Protein AF-A0A7K2PBB4-F1 (afdb_monomer)

Structure (mmCIF, N/CA/C/O backbone):
data_AF-A0A7K2PBB4-F1
#
_entry.id   AF-A0A7K2PBB4-F1
#
loop_
_atom_site.group_PDB
_atom_site.id
_atom_site.type_symbol
_atom_site.label_atom_id
_atom_site.label_alt_id
_atom_site.label_comp_id
_atom_site.label_asym_id
_atom_site.label_entity_id
_atom_site.label_seq_id
_atom_site.pdbx_PDB_ins_code
_atom_site.Cartn_x
_atom_site.Cartn_y
_atom_site.Cartn_z
_atom_site.occupancy
_atom_site.B_iso_or_equiv
_atom_site.auth_seq_id
_atom_site.auth_comp_id
_atom_site.auth_asym_id
_atom_site.auth_atom_id
_atom_site.pdbx_PDB_model_num
ATOM 1 N N . MET A 1 1 ? 33.327 18.449 -10.619 1.00 37.22 1 MET A N 1
ATOM 2 C CA . MET A 1 1 ? 32.509 17.945 -11.741 1.00 37.22 1 MET A CA 1
ATOM 3 C C . MET A 1 1 ? 31.764 16.733 -11.217 1.00 37.22 1 MET A C 1
ATOM 5 O O . MET A 1 1 ? 32.376 15.688 -11.060 1.00 37.22 1 MET A O 1
ATOM 9 N N . SER A 1 2 ? 30.516 16.936 -10.784 1.00 41.78 2 SER A N 1
ATOM 10 C CA . SER A 1 2 ? 29.694 15.892 -10.164 1.00 41.78 2 SER A CA 1
ATOM 11 C C . SER A 1 2 ? 29.291 14.898 -11.248 1.00 41.78 2 SER A C 1
ATOM 13 O O . SER A 1 2 ? 28.537 15.255 -12.152 1.00 41.78 2 SER A O 1
ATOM 15 N N . GLY A 1 3 ? 29.866 13.698 -11.216 1.00 38.88 3 GLY A N 1
ATOM 16 C CA . GLY A 1 3 ? 29.401 12.602 -12.047 1.00 38.88 3 GLY A CA 1
ATOM 17 C C . GLY A 1 3 ? 28.030 12.196 -11.539 1.00 38.88 3 GLY A C 1
ATOM 18 O O . GLY A 1 3 ? 27.926 11.632 -10.453 1.00 38.88 3 GLY A O 1
ATOM 19 N N . ALA A 1 4 ? 26.984 12.524 -12.292 1.00 47.22 4 ALA A N 1
ATOM 20 C CA . ALA A 1 4 ? 25.710 11.850 -12.143 1.00 47.22 4 ALA A CA 1
ATOM 21 C C . ALA A 1 4 ? 25.994 10.357 -12.345 1.00 47.22 4 ALA A C 1
ATOM 23 O O . ALA A 1 4 ? 26.351 9.940 -13.448 1.00 47.22 4 ALA A O 1
ATOM 24 N N . HIS A 1 5 ? 25.940 9.573 -11.266 1.00 54.91 5 HIS A N 1
ATOM 25 C CA . HIS A 1 5 ? 25.844 8.128 -11.406 1.00 54.91 5 HIS A CA 1
ATOM 26 C C . HIS A 1 5 ? 24.619 7.890 -12.295 1.00 54.91 5 HIS A C 1
ATOM 28 O O . HIS A 1 5 ? 23.571 8.460 -11.976 1.00 54.91 5 HIS A O 1
ATOM 34 N N . PRO A 1 6 ? 24.722 7.143 -13.410 1.00 54.84 6 PRO A N 1
ATOM 35 C CA . PRO A 1 6 ? 23.520 6.715 -14.106 1.00 54.84 6 PRO A CA 1
ATOM 36 C C . PRO A 1 6 ? 22.657 6.032 -13.049 1.00 54.84 6 PRO A C 1
ATOM 38 O O . PRO A 1 6 ? 23.131 5.119 -12.367 1.00 54.84 6 PRO A O 1
ATOM 41 N N . ALA A 1 7 ? 21.470 6.583 -12.812 1.00 63.28 7 ALA A N 1
ATOM 42 C CA . ALA A 1 7 ? 20.543 5.997 -11.872 1.00 63.28 7 ALA A CA 1
ATOM 43 C C . ALA A 1 7 ? 20.282 4.561 -12.331 1.00 63.28 7 ALA A C 1
ATOM 45 O O . ALA A 1 7 ? 20.154 4.294 -13.527 1.00 63.28 7 ALA A O 1
ATOM 46 N N . ASP A 1 8 ? 20.309 3.635 -11.379 1.00 84.12 8 ASP A N 1
ATOM 47 C CA . ASP A 1 8 ? 19.990 2.240 -11.641 1.00 84.12 8 ASP A CA 1
ATOM 48 C C . ASP A 1 8 ? 18.557 2.184 -12.211 1.00 84.12 8 ASP A C 1
ATOM 50 O O . ASP A 1 8 ? 17.633 2.621 -11.515 1.00 84.12 8 ASP A O 1
ATOM 54 N N . PRO A 1 9 ? 18.343 1.699 -13.452 1.00 86.06 9 PRO A N 1
ATOM 55 C CA . PRO A 1 9 ? 17.017 1.659 -14.073 1.00 86.06 9 PRO A CA 1
ATOM 56 C C . PRO A 1 9 ? 15.967 0.956 -13.203 1.00 86.06 9 PRO A C 1
ATOM 58 O O . PRO A 1 9 ? 14.793 1.329 -13.216 1.00 86.06 9 PRO A O 1
ATOM 61 N N . ILE A 1 10 ? 16.387 -0.026 -12.397 1.00 89.00 10 ILE A N 1
ATOM 62 C CA . ILE A 1 10 ? 15.515 -0.739 -11.456 1.00 89.00 10 ILE A CA 1
ATOM 63 C C . ILE A 1 10 ? 15.095 0.179 -10.304 1.00 89.00 10 ILE A C 1
ATOM 65 O O . ILE A 1 10 ? 13.936 0.155 -9.884 1.00 89.00 10 ILE A O 1
ATOM 69 N N . ALA A 1 11 ? 16.014 1.006 -9.802 1.00 91.50 11 ALA A N 1
ATOM 70 C CA . ALA A 1 11 ? 15.718 1.979 -8.758 1.00 91.50 11 ALA A CA 1
ATOM 71 C C . ALA A 1 11 ? 14.727 3.038 -9.254 1.00 91.50 11 ALA A C 1
ATOM 73 O O . ALA A 1 11 ? 13.746 3.313 -8.570 1.00 91.50 11 ALA A O 1
ATOM 74 N N . GLU A 1 12 ? 14.919 3.579 -10.460 1.00 92.44 12 GLU A N 1
ATOM 75 C CA . GLU A 1 12 ? 13.977 4.546 -11.042 1.00 92.44 12 GLU A CA 1
ATOM 76 C C . GLU A 1 12 ? 12.581 3.939 -11.236 1.00 92.44 12 GLU A C 1
ATOM 78 O O . GLU A 1 12 ? 11.572 4.550 -10.870 1.00 92.44 12 GLU A O 1
ATOM 83 N N . ALA A 1 13 ? 12.516 2.710 -11.758 1.00 92.00 13 ALA A N 1
ATOM 84 C CA . ALA A 1 13 ? 11.257 2.001 -11.955 1.00 92.00 13 ALA A CA 1
ATOM 85 C C . ALA A 1 13 ? 10.538 1.707 -10.625 1.00 92.00 13 ALA A C 1
ATOM 87 O O . ALA A 1 13 ? 9.314 1.820 -10.538 1.00 92.00 13 ALA A O 1
ATOM 88 N N . PHE A 1 14 ? 11.283 1.370 -9.568 1.00 95.19 14 PHE A N 1
ATOM 89 C CA . PHE A 1 14 ? 10.719 1.190 -8.233 1.00 95.19 14 PHE A CA 1
ATOM 90 C C . PHE A 1 14 ? 10.210 2.507 -7.634 1.00 95.19 14 PHE A C 1
ATOM 92 O O . PHE A 1 14 ? 9.093 2.560 -7.113 1.00 95.19 14 PHE A O 1
ATOM 99 N N . GLU A 1 15 ? 10.993 3.582 -7.731 1.00 95.94 15 GLU A N 1
ATOM 100 C CA . GLU A 1 15 ? 10.630 4.901 -7.204 1.00 95.94 15 GLU A CA 1
ATOM 101 C C . GLU A 1 15 ? 9.353 5.447 -7.864 1.00 95.94 15 GLU A C 1
ATOM 103 O O . GLU A 1 15 ? 8.504 6.023 -7.181 1.00 95.94 15 GLU A O 1
ATOM 108 N N . ALA A 1 16 ? 9.122 5.143 -9.147 1.00 96.06 16 ALA A N 1
ATOM 109 C CA . ALA A 1 16 ? 7.865 5.446 -9.838 1.00 96.06 16 ALA A CA 1
ATOM 110 C C . ALA A 1 16 ? 6.627 4.749 -9.227 1.00 96.06 16 ALA A C 1
ATOM 112 O O . ALA A 1 16 ? 5.488 5.158 -9.469 1.00 96.06 16 ALA A O 1
ATOM 113 N N . HIS A 1 17 ? 6.815 3.694 -8.432 1.00 96.56 17 HIS A N 1
AT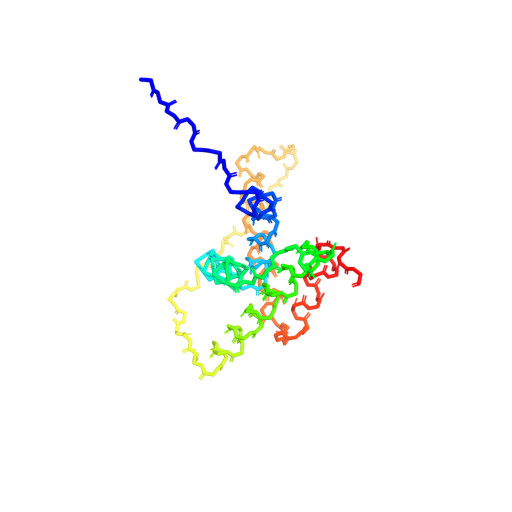OM 114 C CA . HIS A 1 17 ? 5.745 2.946 -7.768 1.00 96.56 17 HIS A CA 1
ATOM 115 C C . HIS A 1 17 ? 5.684 3.166 -6.254 1.00 96.56 17 HIS A C 1
ATOM 117 O O . HIS A 1 17 ? 4.628 2.927 -5.659 1.00 96.56 17 HIS A O 1
ATOM 123 N N . ARG A 1 18 ? 6.763 3.658 -5.637 1.00 97.06 18 ARG A N 1
ATOM 124 C CA . ARG A 1 18 ? 6.921 3.799 -4.183 1.00 97.06 18 ARG A CA 1
ATOM 125 C C . ARG A 1 18 ? 5.736 4.494 -3.518 1.00 97.06 18 ARG A C 1
ATOM 127 O O . ARG A 1 18 ? 5.131 3.915 -2.626 1.00 97.06 18 ARG A O 1
ATOM 134 N N . ALA A 1 19 ? 5.340 5.676 -3.996 1.00 96.56 19 ALA A N 1
ATOM 135 C CA . ALA A 1 19 ? 4.241 6.440 -3.395 1.00 96.56 19 ALA A CA 1
ATOM 136 C C . ALA A 1 19 ? 2.913 5.660 -3.379 1.00 96.56 19 ALA A C 1
ATOM 138 O O . ALA A 1 19 ? 2.214 5.629 -2.366 1.00 96.56 19 ALA A O 1
ATOM 139 N N . ARG A 1 20 ? 2.585 4.973 -4.483 1.00 96.38 20 ARG A N 1
ATOM 140 C CA . ARG A 1 20 ? 1.378 4.138 -4.571 1.00 96.38 20 ARG A CA 1
ATOM 141 C C . ARG A 1 20 ? 1.470 2.935 -3.635 1.00 96.38 20 ARG A C 1
ATOM 143 O O . ARG A 1 20 ? 0.497 2.620 -2.959 1.00 96.38 20 ARG A O 1
ATOM 150 N N . LEU A 1 21 ? 2.621 2.265 -3.594 1.00 97.75 21 LEU A N 1
ATOM 151 C CA . LEU A 1 21 ? 2.839 1.094 -2.743 1.00 97.75 21 LEU A CA 1
ATOM 152 C C . LEU A 1 21 ? 2.772 1.454 -1.254 1.00 97.75 21 LEU A C 1
ATOM 154 O O . LEU A 1 21 ? 2.124 0.733 -0.500 1.00 97.75 21 LEU A O 1
ATOM 158 N N . THR A 1 22 ? 3.351 2.587 -0.851 1.00 98.00 22 THR A N 1
ATOM 159 C CA . THR A 1 22 ? 3.244 3.111 0.517 1.00 98.00 22 THR A CA 1
ATOM 160 C C . THR A 1 22 ? 1.791 3.420 0.864 1.00 98.00 22 THR A C 1
ATOM 162 O O . THR A 1 22 ? 1.332 3.026 1.931 1.00 98.00 22 THR A O 1
ATOM 165 N N . ALA A 1 23 ? 1.029 4.048 -0.039 1.00 95.19 23 ALA A N 1
ATOM 166 C CA . ALA A 1 23 ? -0.389 4.327 0.194 1.00 95.19 23 ALA A CA 1
ATOM 167 C C . ALA A 1 23 ? -1.223 3.040 0.355 1.00 95.19 23 ALA A C 1
ATOM 169 O O . ALA A 1 23 ? -2.070 2.965 1.247 1.00 95.19 23 ALA A O 1
ATOM 170 N N . VAL A 1 24 ? -0.963 2.013 -0.465 1.00 95.62 24 VAL A N 1
ATOM 171 C CA . VAL A 1 24 ? -1.595 0.688 -0.334 1.00 95.62 24 VAL A CA 1
ATOM 172 C C . VAL A 1 24 ? -1.248 0.066 1.017 1.00 95.62 24 VAL A C 1
ATOM 174 O O . VAL A 1 24 ? -2.149 -0.299 1.769 1.00 95.62 24 VAL A O 1
ATOM 177 N N . ALA A 1 25 ? 0.042 -0.027 1.346 1.00 96.62 25 ALA A N 1
ATOM 178 C CA . ALA A 1 25 ? 0.506 -0.647 2.581 1.00 96.62 25 ALA A CA 1
ATOM 179 C C . ALA A 1 25 ? -0.034 0.084 3.818 1.00 96.62 25 ALA A C 1
ATOM 181 O O . ALA A 1 25 ? -0.541 -0.563 4.729 1.00 96.62 25 ALA A O 1
ATOM 182 N N . TYR A 1 26 ? -0.027 1.419 3.813 1.00 94.38 26 TYR A N 1
ATOM 183 C CA . TYR A 1 26 ? -0.590 2.244 4.881 1.00 94.38 26 TYR A CA 1
ATOM 184 C C . TYR A 1 26 ? -2.080 1.985 5.070 1.00 94.38 26 TYR A C 1
ATOM 186 O O . TYR A 1 26 ? -2.540 1.801 6.193 1.00 94.38 26 TYR A O 1
ATOM 194 N N . ARG A 1 27 ? -2.843 1.894 3.979 1.00 93.06 27 ARG A N 1
ATOM 195 C CA . ARG A 1 27 ? -4.277 1.616 4.062 1.00 93.06 27 ARG A CA 1
ATOM 196 C C . ARG A 1 27 ? -4.577 0.211 4.591 1.00 93.06 27 ARG A C 1
ATOM 198 O O . ARG A 1 27 ? -5.588 0.026 5.257 1.00 93.06 27 ARG A O 1
ATOM 205 N N . VAL A 1 28 ? -3.715 -0.768 4.319 1.00 94.06 28 VAL A N 1
ATOM 206 C CA . VAL A 1 28 ? -3.851 -2.133 4.855 1.00 94.06 28 VAL A CA 1
ATOM 207 C C . VAL A 1 28 ? -3.425 -2.206 6.328 1.00 94.06 28 VAL A C 1
ATOM 209 O O . VAL A 1 28 ? -4.108 -2.836 7.136 1.00 94.06 28 VAL A O 1
ATOM 212 N N . LEU A 1 29 ? -2.307 -1.576 6.684 1.00 93.62 29 LEU A N 1
ATOM 213 C CA . LEU A 1 29 ? -1.642 -1.742 7.981 1.00 93.62 29 LEU A CA 1
ATOM 214 C C . LEU A 1 29 ? -2.070 -0.715 9.035 1.00 93.62 29 LEU A C 1
ATOM 216 O O . LEU A 1 29 ? -1.950 -0.989 10.222 1.00 93.62 29 LEU A O 1
ATOM 220 N N . GLY A 1 30 ? -2.554 0.458 8.622 1.00 90.75 30 GLY A N 1
ATOM 221 C CA . GLY A 1 30 ? -2.923 1.561 9.516 1.00 90.75 30 GLY A CA 1
ATOM 222 C C . GLY A 1 30 ? -1.734 2.294 10.154 1.00 90.75 30 GLY A C 1
ATOM 223 O O . GLY A 1 30 ? -1.933 3.173 10.986 1.00 90.75 30 GLY A O 1
ATOM 224 N N . SER A 1 31 ? -0.500 1.957 9.770 1.00 90.00 31 SER A N 1
ATOM 225 C CA . SER A 1 31 ? 0.744 2.445 10.373 1.00 90.00 31 SER A CA 1
ATOM 226 C C . SER A 1 31 ? 1.716 2.885 9.283 1.00 90.00 31 SER A C 1
ATOM 228 O O . SER A 1 31 ? 2.017 2.120 8.367 1.00 90.00 31 SER A O 1
ATOM 230 N N . HIS A 1 32 ? 2.201 4.129 9.365 1.00 91.81 32 HIS A N 1
ATOM 231 C CA . HIS A 1 32 ? 3.194 4.649 8.418 1.00 91.81 32 HIS A CA 1
ATOM 232 C C . HIS A 1 32 ? 4.523 3.899 8.521 1.00 91.81 32 HIS A C 1
ATOM 234 O O . HIS A 1 32 ? 5.119 3.591 7.495 1.00 91.81 32 HIS A O 1
ATOM 240 N N . ALA A 1 33 ? 4.948 3.556 9.740 1.00 92.94 33 ALA A N 1
ATOM 241 C CA . ALA A 1 33 ? 6.183 2.811 9.959 1.00 92.94 33 ALA A CA 1
ATOM 242 C C . ALA A 1 33 ? 6.110 1.417 9.319 1.00 92.94 33 ALA A C 1
ATOM 244 O O . ALA A 1 33 ? 6.972 1.064 8.520 1.00 92.94 33 ALA A O 1
ATOM 245 N N . ASP A 1 34 ? 5.031 0.669 9.577 1.00 95.56 34 ASP A N 1
ATOM 246 C CA . ASP A 1 34 ? 4.871 -0.669 8.996 1.00 95.56 34 ASP A CA 1
ATOM 247 C C . ASP A 1 34 ? 4.703 -0.610 7.468 1.00 95.56 34 ASP A C 1
ATOM 249 O O . ASP A 1 34 ? 5.131 -1.518 6.753 1.00 95.56 34 ASP A O 1
ATOM 253 N N . ALA A 1 35 ? 4.093 0.459 6.945 1.00 96.81 35 ALA A N 1
ATOM 254 C CA . ALA A 1 35 ? 3.971 0.680 5.509 1.00 96.81 35 ALA A CA 1
ATOM 255 C C . ALA A 1 35 ? 5.329 0.927 4.843 1.00 96.81 35 ALA A C 1
ATOM 257 O O . ALA A 1 35 ? 5.631 0.305 3.821 1.00 96.81 35 ALA A O 1
ATOM 258 N N . ASP A 1 36 ? 6.151 1.801 5.423 1.00 97.50 36 ASP A N 1
ATOM 259 C CA . ASP A 1 36 ? 7.492 2.087 4.919 1.00 97.50 36 ASP A CA 1
ATOM 260 C C . ASP A 1 36 ? 8.388 0.848 4.998 1.00 97.50 36 ASP A C 1
ATOM 262 O O . ASP A 1 36 ? 9.101 0.555 4.036 1.00 97.50 36 ASP A O 1
ATOM 266 N N . ASP A 1 37 ? 8.307 0.079 6.084 1.00 97.50 37 ASP A N 1
ATOM 267 C CA . ASP A 1 37 ? 9.043 -1.176 6.242 1.00 97.50 37 ASP A CA 1
ATOM 268 C C . ASP A 1 37 ? 8.606 -2.222 5.207 1.00 97.50 37 ASP A C 1
ATOM 270 O O . ASP A 1 37 ? 9.447 -2.881 4.589 1.00 97.50 37 ASP A O 1
ATOM 274 N N . ALA A 1 38 ? 7.302 -2.342 4.937 1.00 98.12 38 ALA A N 1
ATOM 275 C CA . ALA A 1 38 ? 6.793 -3.256 3.918 1.00 98.12 38 ALA A CA 1
ATOM 276 C C . ALA A 1 38 ? 7.287 -2.894 2.506 1.00 98.12 38 ALA A C 1
ATOM 278 O O . ALA A 1 38 ? 7.655 -3.775 1.722 1.00 98.12 38 ALA A O 1
ATOM 279 N N . VAL A 1 39 ? 7.322 -1.600 2.175 1.00 98.38 39 VAL A N 1
ATOM 280 C CA . VAL A 1 39 ? 7.831 -1.107 0.886 1.00 98.38 39 VAL A CA 1
ATOM 281 C C . VAL A 1 39 ? 9.348 -1.287 0.786 1.00 98.38 39 VAL A C 1
ATOM 283 O O . VAL A 1 39 ? 9.847 -1.687 -0.267 1.00 98.38 39 VAL A O 1
ATOM 286 N N . GLN A 1 40 ? 10.087 -1.069 1.874 1.00 97.62 40 GLN A N 1
ATOM 287 C CA . GLN A 1 40 ? 11.527 -1.333 1.927 1.00 97.62 40 GLN A CA 1
ATOM 288 C C . GLN A 1 40 ? 11.848 -2.821 1.746 1.00 97.62 40 GLN A C 1
ATOM 290 O O . GLN A 1 40 ? 12.728 -3.172 0.962 1.00 97.62 40 GLN A O 1
ATOM 295 N N . GLU A 1 41 ? 11.112 -3.716 2.401 1.00 98.31 41 GLU A N 1
ATOM 296 C CA . GLU A 1 41 ? 11.272 -5.160 2.209 1.00 98.31 41 GLU A CA 1
ATOM 297 C C . GLU A 1 41 ? 10.960 -5.569 0.756 1.00 98.31 41 GLU A C 1
ATOM 299 O O . GLU A 1 41 ? 11.666 -6.398 0.176 1.00 98.31 41 GLU A O 1
ATOM 304 N N . ALA A 1 42 ? 9.962 -4.951 0.115 1.00 97.94 42 ALA A N 1
ATOM 305 C CA . ALA A 1 42 ? 9.686 -5.175 -1.305 1.00 97.94 42 ALA A CA 1
ATOM 306 C C . ALA A 1 42 ? 10.852 -4.730 -2.210 1.00 97.94 42 ALA A C 1
ATOM 308 O O . ALA A 1 42 ? 11.213 -5.461 -3.135 1.00 97.94 42 ALA A O 1
ATOM 309 N N . TRP A 1 43 ? 11.488 -3.591 -1.914 1.00 97.31 43 TRP A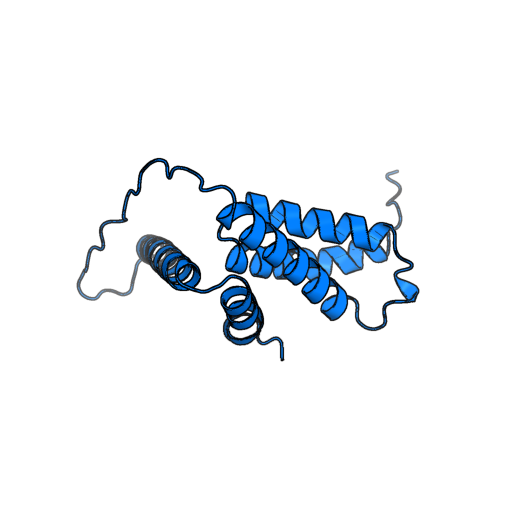 N 1
ATOM 310 C CA . TRP A 1 43 ? 12.710 -3.141 -2.592 1.00 97.31 43 TRP A CA 1
ATOM 311 C C . TRP A 1 43 ? 13.867 -4.140 -2.433 1.00 97.31 43 TRP A C 1
ATOM 313 O O . TRP A 1 43 ? 14.524 -4.514 -3.408 1.00 97.31 43 TRP A O 1
ATOM 323 N N . LEU A 1 44 ? 14.098 -4.638 -1.214 1.00 96.62 44 LEU A N 1
ATOM 324 C CA . LEU A 1 44 ? 15.139 -5.636 -0.945 1.00 96.62 44 LEU A CA 1
ATOM 325 C C . LEU A 1 44 ? 14.886 -6.962 -1.671 1.00 96.62 44 LEU A C 1
ATOM 327 O O . LEU A 1 44 ? 15.832 -7.652 -2.047 1.00 96.62 44 LEU A O 1
ATOM 331 N N . ARG A 1 45 ? 13.620 -7.336 -1.885 1.00 95.56 45 ARG A N 1
ATOM 332 C CA . ARG A 1 45 ? 13.270 -8.497 -2.712 1.00 95.56 45 ARG A CA 1
ATOM 333 C C . ARG A 1 45 ? 13.520 -8.228 -4.189 1.00 95.56 45 ARG A C 1
ATOM 335 O O . ARG A 1 45 ? 14.109 -9.088 -4.832 1.00 95.56 45 ARG A O 1
ATOM 342 N N . LEU A 1 46 ? 13.118 -7.063 -4.704 1.00 94.56 46 LEU A N 1
ATOM 343 C CA . LEU A 1 46 ? 13.319 -6.688 -6.107 1.00 94.56 46 LEU A CA 1
ATOM 344 C C . LEU A 1 46 ? 14.806 -6.638 -6.473 1.00 94.56 46 LEU A C 1
ATOM 346 O O . LEU A 1 46 ? 15.210 -7.254 -7.447 1.00 94.56 46 LEU A O 1
ATOM 350 N N . SER A 1 47 ? 15.628 -5.984 -5.649 1.00 92.19 47 SER A N 1
ATOM 351 C CA . SER A 1 47 ? 17.082 -5.854 -5.864 1.00 92.19 47 SER A CA 1
ATOM 352 C C . SER A 1 47 ? 17.855 -7.181 -5.889 1.00 92.19 47 SER A C 1
ATOM 354 O O . SER A 1 47 ? 19.007 -7.216 -6.311 1.00 92.19 47 SER A O 1
ATOM 356 N N . ARG A 1 48 ? 17.245 -8.284 -5.433 1.00 90.75 48 ARG A N 1
ATOM 357 C CA . ARG A 1 48 ? 17.815 -9.642 -5.493 1.00 90.75 48 ARG A CA 1
ATOM 358 C C . ARG A 1 48 ? 17.279 -10.467 -6.667 1.00 90.75 48 ARG A C 1
ATOM 360 O O . ARG A 1 48 ? 17.708 -11.607 -6.833 1.00 90.75 48 ARG A O 1
ATOM 367 N N . GLN A 1 49 ? 16.307 -9.946 -7.411 1.00 86.56 49 GLN A N 1
ATOM 368 C CA . GLN A 1 49 ? 15.717 -10.592 -8.580 1.00 86.56 49 GLN A CA 1
ATOM 369 C C . GLN A 1 49 ? 16.340 -10.045 -9.861 1.00 86.56 49 GLN A C 1
ATOM 371 O O . GLN A 1 49 ? 16.839 -8.923 -9.900 1.00 86.56 49 GLN A O 1
ATOM 376 N N . ASP A 1 50 ? 16.262 -10.843 -10.920 1.00 82.69 50 ASP A N 1
ATOM 377 C CA . ASP A 1 50 ? 16.491 -10.350 -12.271 1.00 82.69 50 ASP A CA 1
ATOM 378 C C . ASP A 1 50 ? 15.243 -9.574 -12.720 1.00 82.69 50 ASP A C 1
ATOM 380 O O . ASP A 1 50 ? 14.205 -10.169 -13.019 1.00 82.69 50 ASP A O 1
ATOM 384 N N . ALA A 1 51 ? 15.303 -8.241 -12.665 1.00 75.75 51 ALA A N 1
ATOM 385 C CA . ALA A 1 51 ? 14.152 -7.390 -12.964 1.00 75.75 51 ALA A CA 1
ATOM 386 C C . ALA A 1 51 ? 13.721 -7.480 -14.435 1.00 75.75 51 ALA A C 1
ATOM 388 O O . ALA A 1 51 ? 12.535 -7.318 -14.722 1.00 75.75 51 ALA A O 1
ATOM 389 N N . ASP A 1 52 ? 14.647 -7.817 -15.339 1.00 78.62 52 ASP A N 1
ATOM 390 C CA . ASP A 1 52 ? 14.367 -7.985 -16.768 1.00 78.62 52 ASP A CA 1
ATOM 391 C C . ASP A 1 52 ? 13.490 -9.222 -17.039 1.00 78.62 52 ASP A C 1
ATOM 393 O O . ASP A 1 52 ? 12.868 -9.328 -18.095 1.00 78.62 52 ASP A O 1
ATOM 397 N N . ALA A 1 53 ? 13.380 -10.140 -16.071 1.00 84.81 53 ALA A N 1
ATOM 398 C CA . ALA A 1 53 ? 12.472 -11.284 -16.125 1.00 84.81 53 ALA A CA 1
ATOM 399 C C . ALA A 1 53 ? 11.041 -10.964 -15.640 1.00 84.81 53 ALA A C 1
ATOM 401 O O . ALA A 1 53 ? 10.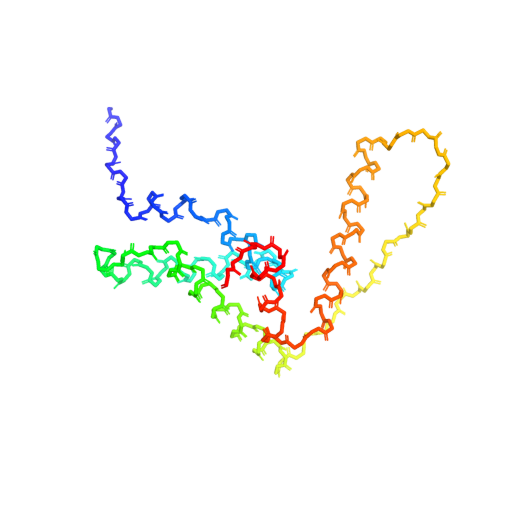179 -11.847 -15.658 1.00 84.81 53 ALA A O 1
ATOM 402 N N . IL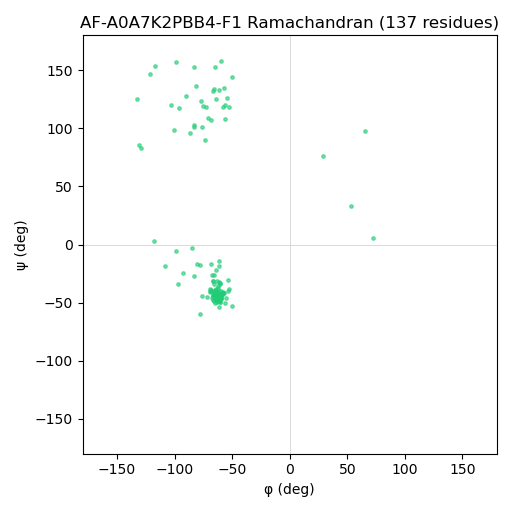E A 1 54 ? 10.768 -9.739 -15.166 1.00 89.00 54 ILE A N 1
ATOM 403 C CA . ILE A 1 54 ? 9.450 -9.334 -14.660 1.00 89.00 54 ILE A CA 1
ATOM 404 C C . ILE A 1 54 ? 8.698 -8.535 -15.733 1.00 89.00 54 ILE A C 1
ATOM 406 O O . ILE A 1 54 ? 8.841 -7.320 -15.841 1.00 89.00 54 ILE A O 1
ATOM 410 N N . ASP A 1 55 ? 7.796 -9.205 -16.454 1.00 89.50 55 ASP A N 1
ATOM 411 C CA . ASP A 1 55 ? 6.982 -8.581 -17.513 1.00 89.50 55 ASP A CA 1
ATOM 412 C C . ASP A 1 55 ? 6.085 -7.431 -17.009 1.00 89.50 55 ASP A C 1
ATOM 414 O O . ASP A 1 55 ? 5.828 -6.460 -17.719 1.00 89.50 55 ASP A O 1
ATOM 418 N N . ASN A 1 56 ? 5.575 -7.540 -15.776 1.00 93.00 56 ASN A N 1
ATOM 419 C CA . ASN A 1 56 ? 4.722 -6.532 -15.143 1.00 93.00 56 ASN A CA 1
ATOM 420 C C . ASN A 1 56 ? 5.230 -6.199 -13.737 1.00 93.00 56 ASN A C 1
ATOM 422 O O . ASN A 1 56 ? 4.761 -6.752 -12.735 1.00 93.00 56 ASN A O 1
ATOM 426 N N . LEU A 1 57 ? 6.177 -5.263 -13.670 1.00 93.81 57 LEU A N 1
ATOM 427 C CA . LEU A 1 57 ? 6.786 -4.831 -12.414 1.00 93.81 57 LEU A CA 1
ATOM 428 C C . LEU A 1 57 ? 5.757 -4.267 -11.426 1.00 93.81 57 LEU A C 1
ATOM 430 O O . LEU A 1 57 ? 5.774 -4.621 -10.248 1.00 93.81 57 LEU A O 1
ATOM 434 N N . GLY A 1 58 ? 4.823 -3.438 -11.899 1.00 93.56 58 GLY A N 1
ATOM 435 C CA . GLY A 1 58 ? 3.793 -2.837 -11.052 1.00 93.56 58 GLY A CA 1
ATOM 436 C C . GLY A 1 58 ? 2.886 -3.880 -10.392 1.00 93.56 58 GLY A C 1
ATOM 437 O O . GLY A 1 58 ? 2.620 -3.799 -9.192 1.00 93.56 58 GLY A O 1
ATOM 438 N N . GLY A 1 59 ? 2.450 -4.890 -11.152 1.00 94.69 59 GLY A N 1
ATOM 439 C CA . GLY A 1 59 ? 1.646 -6.004 -10.641 1.00 94.69 59 GLY A CA 1
ATOM 440 C C . GLY A 1 59 ? 2.427 -6.911 -9.688 1.00 94.69 59 GLY A C 1
ATOM 441 O O . GLY A 1 59 ? 1.907 -7.320 -8.643 1.00 94.69 59 GLY A O 1
ATOM 442 N N . TRP A 1 60 ? 3.699 -7.174 -9.999 1.00 96.31 60 TRP A N 1
ATOM 443 C CA . TRP A 1 60 ? 4.588 -7.929 -9.121 1.00 96.31 60 TRP A CA 1
ATOM 444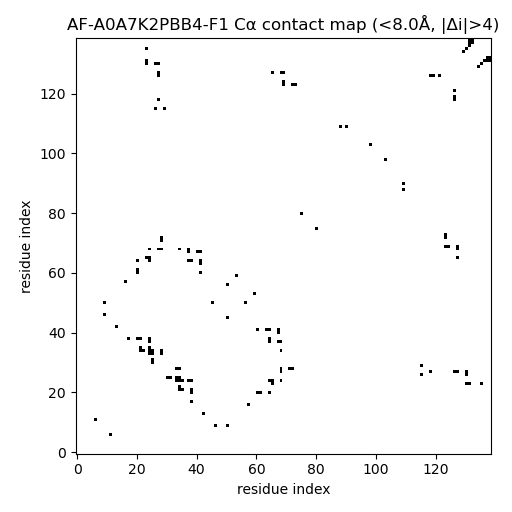 C C . TRP A 1 60 ? 4.788 -7.213 -7.779 1.00 96.31 60 TRP A C 1
ATOM 446 O O . TRP 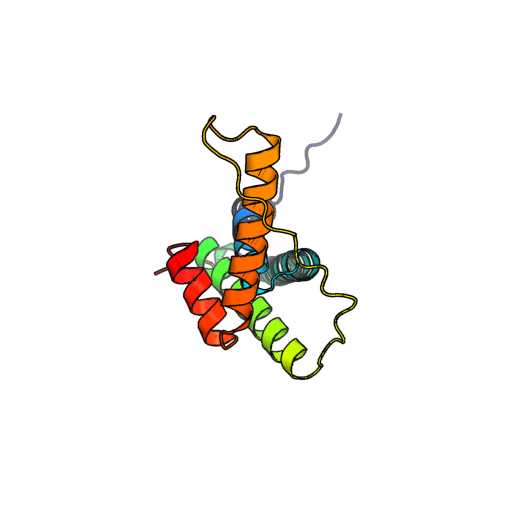A 1 60 ? 4.579 -7.816 -6.726 1.00 96.31 60 TRP A O 1
ATOM 456 N N . LEU A 1 61 ? 5.088 -5.911 -7.798 1.00 97.00 61 LEU A N 1
ATOM 457 C CA . LEU A 1 61 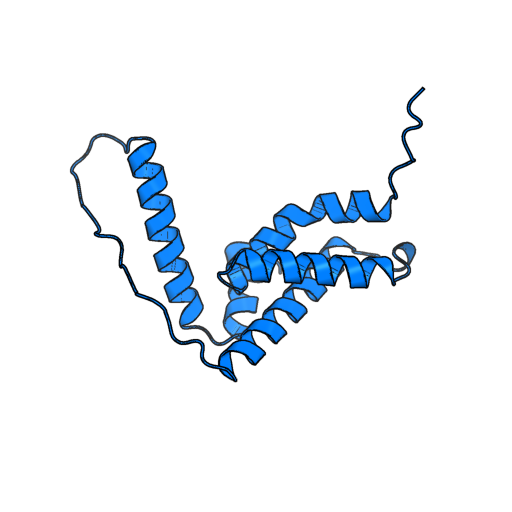? 5.285 -5.108 -6.590 1.00 97.00 61 LEU A CA 1
ATOM 458 C C . LEU A 1 61 ? 4.020 -5.023 -5.733 1.00 97.00 61 LEU A C 1
ATOM 460 O O . LEU A 1 61 ? 4.103 -5.209 -4.521 1.00 97.00 61 LEU A O 1
ATOM 464 N N . THR A 1 62 ? 2.845 -4.813 -6.338 1.00 96.62 62 THR A N 1
ATOM 465 C CA . THR A 1 62 ? 1.567 -4.848 -5.605 1.00 96.62 62 THR A CA 1
ATOM 466 C C . THR A 1 62 ? 1.356 -6.193 -4.917 1.00 96.62 62 THR A C 1
ATOM 468 O O . THR A 1 62 ? 0.958 -6.231 -3.754 1.00 96.62 62 THR A O 1
ATOM 471 N N . THR A 1 63 ? 1.676 -7.296 -5.597 1.00 96.75 63 THR A N 1
ATOM 472 C CA . THR A 1 63 ? 1.563 -8.643 -5.023 1.00 96.75 63 THR A CA 1
ATOM 473 C C . THR A 1 63 ? 2.527 -8.840 -3.854 1.00 96.75 63 THR A C 1
ATOM 475 O O . THR A 1 63 ? 2.144 -9.389 -2.820 1.00 96.75 63 THR A O 1
ATOM 478 N N . VAL A 1 64 ? 3.780 -8.403 -3.999 1.00 97.81 64 VAL A N 1
ATOM 479 C CA . VAL A 1 64 ? 4.805 -8.535 -2.956 1.00 97.81 64 VAL A CA 1
ATOM 480 C C . VAL A 1 64 ? 4.444 -7.709 -1.726 1.00 97.81 64 VAL A C 1
ATOM 482 O O . VAL A 1 64 ? 4.420 -8.264 -0.629 1.00 97.81 64 VAL A O 1
ATOM 485 N N . VAL A 1 65 ? 4.100 -6.431 -1.903 1.00 98.38 65 VAL A N 1
ATOM 486 C CA . VAL A 1 65 ? 3.680 -5.549 -0.803 1.00 98.38 65 VAL A CA 1
ATOM 487 C C . VAL A 1 65 ? 2.425 -6.092 -0.127 1.00 98.38 65 VAL A C 1
ATOM 489 O O . VAL A 1 65 ? 2.412 -6.225 1.092 1.00 98.38 65 VAL A O 1
ATOM 492 N N . GLY A 1 66 ? 1.414 -6.514 -0.894 1.00 97.06 66 GLY A N 1
ATOM 493 C CA . GLY A 1 66 ? 0.196 -7.100 -0.332 1.00 97.06 66 GLY A CA 1
ATOM 494 C C . GLY A 1 66 ? 0.466 -8.341 0.526 1.00 97.06 66 GLY A C 1
ATOM 495 O O . GLY A 1 66 ? -0.100 -8.477 1.609 1.00 97.06 66 GLY A O 1
ATOM 496 N N . ARG A 1 67 ? 1.380 -9.223 0.095 1.00 97.81 67 ARG A N 1
ATOM 497 C CA . ARG A 1 67 ? 1.794 -10.395 0.887 1.00 97.81 67 ARG A CA 1
ATOM 498 C C . ARG A 1 67 ? 2.505 -9.997 2.178 1.00 97.81 67 ARG A C 1
ATOM 500 O O . ARG A 1 67 ? 2.154 -10.522 3.228 1.00 97.81 67 ARG A O 1
ATOM 507 N N . ILE A 1 68 ? 3.451 -9.057 2.110 1.00 98.25 68 ILE A N 1
ATOM 508 C CA . ILE A 1 68 ? 4.164 -8.562 3.297 1.00 98.25 68 ILE A CA 1
ATOM 509 C C . ILE A 1 68 ? 3.170 -7.957 4.296 1.00 98.25 68 ILE A C 1
ATOM 511 O O . ILE A 1 68 ? 3.189 -8.316 5.472 1.00 98.25 68 ILE A O 1
ATOM 515 N N . SER A 1 69 ? 2.243 -7.113 3.833 1.00 97.50 69 SER A N 1
ATOM 516 C CA . SER A 1 69 ? 1.218 -6.518 4.694 1.00 97.50 69 SER A CA 1
ATOM 517 C C . SER A 1 69 ? 0.301 -7.571 5.329 1.00 97.50 69 SER A C 1
ATOM 519 O O . SER A 1 69 ? -0.026 -7.477 6.512 1.00 97.50 69 SER A O 1
ATOM 521 N N . LEU A 1 70 ? -0.090 -8.604 4.578 1.00 96.06 70 LEU A N 1
ATOM 522 C CA . LEU A 1 70 ? -0.906 -9.701 5.100 1.00 96.06 70 LEU A CA 1
ATOM 523 C C . LEU A 1 70 ? -0.186 -10.487 6.202 1.00 96.06 70 LEU A C 1
ATOM 525 O O . LEU A 1 70 ? -0.797 -10.829 7.218 1.00 96.06 70 LEU A O 1
ATOM 529 N N . ASP A 1 71 ? 1.101 -10.769 6.008 1.00 95.81 71 ASP A N 1
ATOM 530 C CA . ASP A 1 71 ? 1.924 -11.477 6.988 1.00 95.81 71 ASP A CA 1
ATOM 531 C C . ASP A 1 71 ? 2.094 -10.647 8.270 1.00 95.81 71 ASP A C 1
ATOM 533 O O . ASP A 1 71 ? 1.932 -11.179 9.374 1.00 95.81 71 ASP A O 1
ATOM 537 N N . LEU A 1 72 ? 2.306 -9.332 8.140 1.00 94.31 72 LEU A N 1
ATOM 538 C CA . LEU A 1 72 ? 2.367 -8.40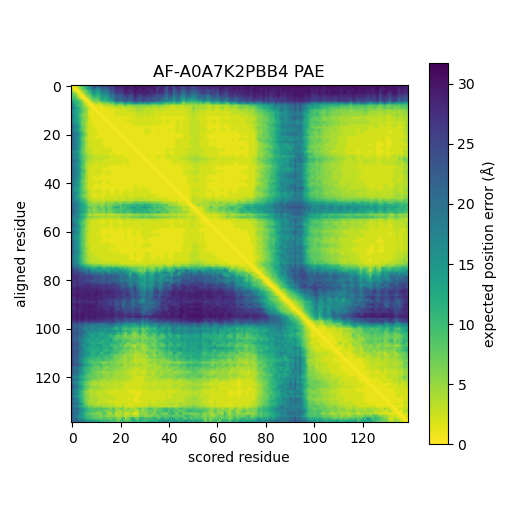4 9.273 1.00 94.31 72 LEU A CA 1
ATOM 539 C C . LEU A 1 72 ? 1.051 -8.386 10.067 1.00 94.31 72 LEU A C 1
ATOM 541 O O . LEU A 1 72 ? 1.082 -8.614 11.279 1.00 94.31 72 LEU A O 1
ATOM 545 N N . LEU A 1 73 ? -0.107 -8.240 9.408 1.00 91.50 73 LEU A N 1
ATOM 546 C CA . LEU A 1 73 ? -1.422 -8.280 10.072 1.00 91.50 73 LEU A CA 1
ATOM 547 C C . LEU A 1 73 ? -1.661 -9.602 10.820 1.00 91.50 73 LEU A C 1
ATOM 549 O O . LEU A 1 73 ? -2.184 -9.615 11.939 1.00 91.50 73 LEU A O 1
ATOM 553 N N . ARG A 1 74 ? -1.270 -10.732 10.218 1.00 91.50 74 ARG A N 1
ATOM 554 C CA . ARG A 1 74 ? -1.383 -12.058 10.849 1.00 91.50 74 ARG A CA 1
ATOM 555 C C . ARG A 1 74 ? -0.487 -12.175 12.078 1.00 91.50 74 ARG A C 1
ATOM 557 O O . ARG A 1 74 ? -0.933 -12.705 13.095 1.00 91.50 74 ARG A O 1
ATOM 564 N N . SER A 1 75 ? 0.737 -11.651 12.011 1.00 87.56 75 SER A N 1
ATOM 565 C CA . SER A 1 75 ? 1.671 -11.662 13.139 1.00 87.56 75 SER A CA 1
ATOM 566 C C . SER A 1 75 ? 1.190 -10.784 14.305 1.00 87.56 75 SER A C 1
ATOM 568 O O . SER A 1 75 ? 1.186 -11.241 15.450 1.00 87.56 75 SER A O 1
ATOM 570 N N . GLY A 1 76 ? 0.665 -9.584 14.031 1.00 77.62 76 GLY A N 1
ATOM 571 C CA . GLY A 1 76 ? 0.132 -8.676 15.052 1.00 77.62 76 GLY A CA 1
ATOM 572 C C . GLY A 1 76 ? -1.064 -9.266 15.801 1.00 77.62 76 GLY A C 1
ATOM 573 O O . GLY A 1 76 ? -1.167 -9.145 17.017 1.00 77.62 76 GLY A O 1
ATOM 574 N N . ARG A 1 77 ? -1.924 -10.031 15.118 1.00 65.25 77 ARG A N 1
ATOM 575 C CA . ARG A 1 77 ? -3.052 -10.715 15.773 1.00 65.25 77 ARG A CA 1
ATOM 576 C C . ARG A 1 77 ? -2.614 -11.823 16.738 1.00 65.25 77 ARG A C 1
ATOM 578 O O . ARG A 1 77 ? -3.332 -12.115 17.691 1.00 65.25 77 ARG A O 1
ATOM 585 N N . THR A 1 78 ? -1.441 -12.421 16.521 1.00 60.91 78 THR A N 1
ATOM 586 C CA . THR A 1 78 ? -0.850 -13.386 17.469 1.00 60.91 78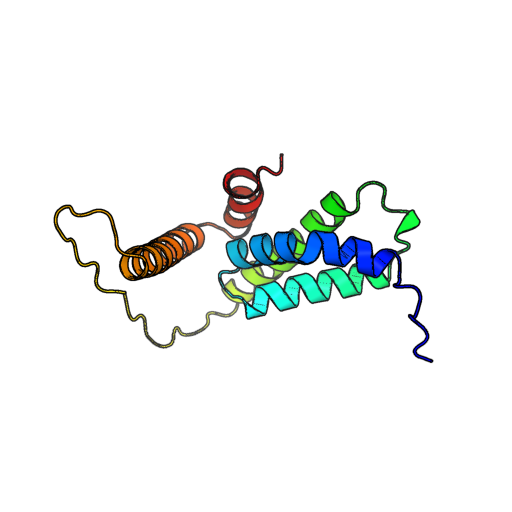 THR A CA 1
ATOM 587 C C . THR A 1 78 ? -0.148 -12.722 18.654 1.00 60.91 78 THR A C 1
ATOM 589 O O . THR A 1 78 ? 0.065 -13.374 19.675 1.00 60.91 78 THR A O 1
ATOM 592 N N . ARG A 1 79 ? 0.169 -11.424 18.556 1.00 58.88 79 ARG A N 1
ATOM 593 C CA . ARG A 1 79 ? 0.814 -10.641 19.613 1.00 58.88 79 ARG A CA 1
ATOM 594 C C . ARG A 1 79 ? 0.034 -9.344 19.862 1.00 58.88 79 ARG A C 1
ATOM 596 O O . ARG A 1 79 ? 0.424 -8.306 19.334 1.00 58.88 79 ARG A O 1
ATOM 603 N N . PRO A 1 80 ? -1.038 -9.386 20.674 1.00 55.22 80 PRO A N 1
ATOM 604 C CA . PRO A 1 80 ? -1.817 -8.196 20.985 1.00 55.22 80 PRO A CA 1
ATOM 605 C C . PRO A 1 80 ? -0.917 -7.107 21.574 1.00 55.22 80 PRO A C 1
ATOM 607 O O . PRO A 1 80 ? -0.270 -7.314 22.604 1.00 55.22 80 PRO A O 1
ATOM 610 N N . THR A 1 81 ? -0.859 -5.955 20.917 1.00 53.94 81 THR A N 1
ATOM 611 C CA . THR A 1 81 ? -0.270 -4.740 21.474 1.00 53.94 81 THR A CA 1
ATOM 612 C C . THR A 1 81 ? -1.296 -4.076 22.385 1.00 53.94 81 THR A C 1
ATOM 614 O O . THR A 1 81 ? -2.483 -4.017 22.070 1.00 53.94 81 THR A O 1
ATOM 617 N N . VAL A 1 82 ? -0.855 -3.619 23.557 1.00 55.47 82 VAL A N 1
ATOM 618 C CA . VAL A 1 82 ? -1.706 -2.854 24.474 1.00 55.47 82 VAL A CA 1
ATOM 619 C C . VAL A 1 82 ? -1.839 -1.444 23.894 1.00 55.47 82 VAL A C 1
ATOM 621 O O . VAL A 1 82 ? -0.807 -0.788 23.738 1.00 55.47 82 VAL A O 1
ATOM 624 N N . PRO A 1 83 ? -3.050 -0.968 23.551 1.00 54.03 83 PRO A N 1
ATOM 625 C CA . PRO A 1 83 ? -3.220 0.395 23.071 1.00 54.03 83 PRO A CA 1
ATOM 626 C C . PRO A 1 83 ? -2.843 1.372 24.184 1.00 54.03 83 PRO A C 1
ATOM 628 O O . PRO A 1 83 ? -3.385 1.292 25.287 1.00 54.03 83 PRO A O 1
ATOM 631 N N . LEU A 1 84 ? -1.923 2.286 23.888 1.00 51.88 84 LEU A N 1
ATOM 632 C CA . LEU A 1 84 ? -1.720 3.486 24.688 1.00 51.88 84 LEU A CA 1
ATOM 633 C C . LEU A 1 84 ? -2.767 4.496 24.198 1.00 51.88 84 LEU A C 1
ATOM 635 O O . LEU A 1 84 ? -2.638 5.055 23.118 1.00 51.88 84 LEU A O 1
ATOM 639 N N . ASP A 1 85 ? -3.840 4.615 24.978 1.00 52.84 85 ASP A N 1
ATOM 640 C CA . ASP A 1 85 ? -4.738 5.769 25.059 1.00 52.84 85 ASP A CA 1
ATOM 641 C C . ASP A 1 85 ? -5.567 6.085 23.790 1.00 52.84 85 ASP A C 1
ATOM 643 O O . ASP A 1 85 ? -5.140 6.760 22.858 1.00 52.84 85 ASP A O 1
ATOM 647 N N . HIS A 1 86 ? -6.825 5.622 23.766 1.00 49.41 86 HIS A N 1
ATOM 648 C CA . HIS A 1 86 ? -7.824 6.043 22.773 1.00 49.41 86 HIS A CA 1
ATOM 649 C C . HIS A 1 86 ? -8.315 7.465 23.076 1.00 49.41 86 HIS A C 1
ATOM 651 O O . HIS A 1 86 ? -9.304 7.650 23.786 1.00 49.41 86 HIS A O 1
ATOM 657 N N . GLN A 1 87 ? -7.656 8.476 22.514 1.00 53.78 87 GLN A N 1
ATOM 658 C CA . GLN A 1 87 ? -8.217 9.822 22.453 1.00 53.78 87 GLN A CA 1
ATOM 659 C C . GLN A 1 87 ? -9.079 9.931 21.187 1.00 53.78 87 GLN A C 1
ATOM 661 O O . GLN A 1 87 ? -8.570 10.137 20.088 1.00 53.78 87 GLN A O 1
ATOM 666 N N . LEU A 1 88 ? -10.390 9.719 21.327 1.00 56.50 88 LEU A N 1
ATOM 667 C CA . LEU A 1 88 ? -11.342 9.947 20.236 1.00 56.50 88 LEU A CA 1
ATOM 668 C C . LEU A 1 88 ? -11.396 11.453 19.917 1.00 56.50 88 LEU A C 1
ATOM 670 O O . LEU A 1 88 ? -11.532 12.245 20.852 1.00 56.50 88 LEU A O 1
ATOM 674 N N . PRO A 1 89 ? -11.312 11.871 18.641 1.00 54.28 89 PRO A N 1
ATOM 675 C CA . PRO A 1 89 ? -11.538 13.263 18.277 1.00 54.28 89 PRO A CA 1
ATOM 676 C C . PRO A 1 89 ? -13.001 13.640 18.541 1.00 54.28 89 PRO A C 1
ATOM 678 O O . PRO A 1 89 ? -13.927 12.902 18.198 1.00 54.28 89 PRO A O 1
ATOM 681 N N . GLU A 1 90 ? -13.204 14.794 19.170 1.00 51.81 90 GLU A N 1
ATOM 682 C CA . GLU A 1 90 ? -14.529 15.356 19.416 1.00 51.81 90 GLU A CA 1
ATOM 683 C C . GLU A 1 90 ? -15.099 15.883 18.088 1.00 51.81 90 GLU A C 1
ATOM 685 O O . GLU A 1 90 ? -14.504 16.743 17.439 1.00 51.81 90 GLU A O 1
ATOM 690 N N . LEU A 1 91 ? -16.222 15.313 17.640 1.00 54.91 91 LEU A N 1
ATOM 691 C CA . LEU A 1 91 ? -16.884 15.708 16.395 1.00 54.91 91 LEU A CA 1
ATOM 692 C C . LEU A 1 91 ? -17.776 16.926 16.650 1.00 54.91 91 LEU A C 1
ATOM 694 O O . LEU A 1 91 ? -18.879 16.802 17.184 1.00 54.91 91 LEU A O 1
ATOM 698 N N . THR A 1 92 ? -17.307 18.100 16.242 1.00 54.78 92 THR A N 1
ATOM 699 C CA . THR A 1 92 ? -18.075 19.349 16.305 1.00 54.78 92 THR A CA 1
ATOM 700 C C . THR A 1 92 ? -18.867 19.541 15.008 1.00 54.78 92 THR A C 1
ATOM 702 O O . THR A 1 92 ? -18.296 19.488 13.923 1.00 54.78 92 THR A O 1
ATOM 705 N N . VAL A 1 93 ? -20.180 19.773 15.103 1.00 54.19 93 VAL A N 1
ATOM 706 C CA . VAL A 1 93 ? -21.058 20.078 13.955 1.00 54.19 93 VAL A CA 1
ATOM 707 C C . VAL A 1 93 ? -21.354 21.581 13.936 1.00 54.19 93 VAL A C 1
ATOM 709 O O . VAL A 1 93 ? -21.933 22.096 14.892 1.00 54.19 93 VAL A O 1
ATOM 712 N N . THR A 1 94 ? -20.981 22.283 12.862 1.00 56.59 94 THR A N 1
ATOM 713 C CA . THR A 1 94 ? -21.250 23.719 12.641 1.00 56.59 94 THR A CA 1
ATOM 714 C C . THR A 1 94 ? -22.144 23.940 11.409 1.00 56.59 94 THR A C 1
ATOM 716 O O . THR A 1 94 ? -22.217 23.090 10.522 1.00 56.59 94 THR A O 1
ATOM 719 N N . LEU A 1 95 ? -22.899 25.050 11.386 1.00 57.06 95 LEU A N 1
ATOM 720 C CA . LEU A 1 95 ? -23.842 25.404 10.314 1.00 57.06 95 LEU A CA 1
ATOM 721 C C . LEU A 1 95 ? -23.205 26.358 9.285 1.00 57.06 95 LEU A C 1
ATOM 723 O O . LEU A 1 95 ? -22.861 27.481 9.634 1.00 57.06 95 LEU A O 1
ATOM 727 N N . ASP A 1 96 ? -23.124 25.857 8.050 1.00 66.94 96 ASP A N 1
ATOM 728 C CA . ASP A 1 96 ? -23.089 26.486 6.712 1.00 66.94 96 ASP A CA 1
ATOM 729 C C . ASP A 1 96 ? -22.500 27.906 6.554 1.00 66.94 96 ASP A C 1
ATOM 731 O O . ASP A 1 96 ? -23.216 28.879 6.327 1.00 66.94 96 ASP A O 1
ATOM 735 N N . ASP A 1 97 ? -21.170 27.974 6.583 1.00 63.72 97 ASP A N 1
ATOM 736 C CA . ASP A 1 97 ? -20.363 28.552 5.504 1.00 63.72 97 ASP A CA 1
ATOM 737 C C . ASP A 1 97 ? -19.420 27.420 5.046 1.00 63.72 97 ASP A C 1
ATOM 739 O O . ASP A 1 97 ? -19.066 26.553 5.850 1.00 63.72 97 ASP A O 1
ATOM 743 N N . GLY A 1 98 ? -19.060 27.349 3.759 1.00 69.44 98 GLY A N 1
ATOM 744 C CA . GLY A 1 98 ? -18.208 26.265 3.246 1.00 69.44 98 GLY A CA 1
ATOM 745 C C . GLY A 1 98 ? -16.937 26.072 4.097 1.00 69.44 98 GLY A C 1
ATOM 746 O O . GLY A 1 98 ? -16.389 27.061 4.584 1.00 69.44 98 GLY A O 1
ATOM 747 N N . PRO A 1 99 ? -16.459 24.828 4.283 1.00 72.38 99 PRO A N 1
ATOM 748 C CA . PRO A 1 99 ? -15.443 24.523 5.282 1.00 72.38 99 PRO A CA 1
ATOM 749 C C . PRO A 1 99 ? -14.142 25.282 5.010 1.00 72.38 99 PRO A C 1
ATOM 751 O O . PRO A 1 99 ? -13.622 25.296 3.889 1.00 72.38 99 PRO A O 1
ATOM 754 N N . THR A 1 100 ? -13.605 25.894 6.058 1.00 84.38 100 THR A N 1
ATOM 755 C CA . THR A 1 100 ? -12.265 26.485 6.075 1.00 84.38 100 THR A CA 1
ATOM 756 C C . THR A 1 100 ? -11.193 25.421 5.780 1.00 84.38 100 THR A C 1
ATOM 758 O O . THR A 1 100 ? -11.431 24.224 5.971 1.00 84.38 100 THR A O 1
ATOM 761 N N . PRO A 1 101 ? -9.988 25.805 5.315 1.00 84.88 101 PRO A N 1
ATOM 762 C CA . PRO A 1 101 ? -8.882 24.862 5.123 1.00 84.88 101 PRO A CA 1
ATOM 763 C C . PRO A 1 101 ? -8.577 24.021 6.370 1.00 84.88 101 PRO A C 1
ATOM 765 O O . PRO A 1 101 ? -8.303 22.828 6.260 1.00 84.88 101 PRO A O 1
ATOM 768 N N . GLU A 1 102 ? -8.662 24.624 7.552 1.00 85.19 102 GLU A N 1
ATOM 769 C CA . GLU A 1 102 ? -8.465 23.964 8.839 1.00 85.19 102 GLU A CA 1
ATOM 770 C C . GLU A 1 102 ? -9.562 22.925 9.117 1.00 85.19 102 GLU A C 1
ATOM 772 O O . GLU A 1 102 ? -9.262 21.802 9.525 1.00 85.19 102 GLU A O 1
ATOM 777 N N . GLU A 1 103 ? -10.824 23.260 8.837 1.00 81.50 103 GLU A N 1
ATOM 778 C CA . GLU A 1 103 ? -11.956 22.332 8.957 1.00 81.50 103 GLU A CA 1
ATOM 779 C C . GLU A 1 103 ? -11.869 21.180 7.947 1.00 81.50 103 GLU A C 1
ATOM 781 O O . GLU A 1 103 ? -12.224 20.050 8.279 1.00 81.50 103 GLU A O 1
ATOM 786 N N . LEU A 1 104 ? -11.344 21.420 6.741 1.00 82.31 104 LEU A N 1
ATOM 787 C CA . LEU A 1 104 ? -11.093 20.366 5.752 1.00 82.31 104 LEU A CA 1
ATOM 788 C C . LEU A 1 104 ? -10.020 19.374 6.219 1.00 82.31 104 LEU A C 1
ATOM 790 O O . LEU A 1 104 ? -10.179 18.169 6.014 1.00 82.31 104 LEU A O 1
ATOM 794 N N . VAL A 1 105 ? -8.949 19.855 6.860 1.00 82.31 105 VAL A N 1
ATOM 795 C CA . VAL A 1 105 ? -7.912 18.991 7.450 1.00 82.31 105 VAL A CA 1
ATOM 796 C C . VAL A 1 105 ? -8.493 18.178 8.606 1.00 82.31 105 VAL A C 1
ATOM 798 O O . VAL A 1 105 ? -8.370 16.955 8.605 1.00 82.31 105 VAL A O 1
ATOM 801 N N . ALA A 1 106 ? -9.203 18.827 9.534 1.00 80.81 106 ALA A N 1
ATOM 802 C CA . ALA A 1 106 ? -9.836 18.148 10.665 1.00 80.81 106 ALA A CA 1
ATOM 803 C C . ALA A 1 106 ? -10.856 17.086 10.210 1.00 80.81 106 ALA A C 1
ATOM 805 O O . ALA A 1 106 ? -10.913 15.981 10.759 1.00 80.81 106 ALA A O 1
ATOM 806 N N . LEU A 1 107 ? -11.636 17.385 9.164 1.00 83.62 107 LEU A N 1
ATOM 807 C CA . LEU A 1 107 ? -12.542 16.421 8.551 1.00 83.62 107 LEU A CA 1
ATOM 808 C C . LEU A 1 107 ? -11.765 15.244 7.949 1.00 83.62 107 LEU A C 1
ATOM 810 O O . LEU A 1 107 ? -12.133 14.095 8.193 1.00 83.62 107 LEU A O 1
ATOM 814 N N . GLY A 1 108 ? -10.682 15.511 7.217 1.00 82.62 108 GLY A N 1
ATOM 815 C CA . GLY A 1 108 ? -9.799 14.485 6.662 1.00 82.62 108 GLY A CA 1
ATOM 816 C C . GLY A 1 108 ? -9.250 13.533 7.726 1.00 82.62 108 GLY A C 1
ATOM 817 O O . GLY A 1 108 ? -9.337 12.316 7.553 1.00 82.62 108 GLY A O 1
ATOM 818 N N . ASP A 1 109 ? -8.778 14.071 8.851 1.00 79.44 109 ASP A N 1
ATOM 819 C CA . ASP A 1 109 ? -8.268 13.286 9.979 1.00 79.44 109 ASP A CA 1
ATOM 820 C C . ASP A 1 109 ? -9.368 12.411 10.604 1.00 79.44 109 ASP A C 1
ATOM 822 O O . ASP A 1 109 ? -9.172 11.212 10.826 1.00 79.44 109 ASP A O 1
ATOM 826 N N . SER A 1 110 ? -10.561 12.977 10.826 1.00 82.31 110 SER A N 1
ATOM 827 C CA . SER A 1 110 ? -11.694 12.241 11.404 1.00 82.31 110 SER A CA 1
ATOM 828 C C . SER A 1 110 ? -12.190 11.106 10.497 1.00 82.31 110 SER A C 1
ATOM 830 O O . SER A 1 110 ? -12.408 9.983 10.961 1.00 82.31 110 SER A O 1
ATOM 832 N N . VAL A 1 111 ? -12.310 11.361 9.190 1.00 85.69 111 VAL A N 1
ATOM 833 C CA . VAL A 1 111 ? -12.715 10.362 8.193 1.00 85.69 111 VAL A CA 1
ATOM 834 C C . VAL A 1 111 ? -11.631 9.297 8.034 1.00 85.69 111 VAL A C 1
ATOM 836 O O . VAL A 1 111 ? -11.948 8.111 7.925 1.00 85.69 111 VAL A O 1
ATOM 839 N N . GLY A 1 112 ? -10.357 9.697 8.060 1.00 81.31 112 GLY A N 1
ATOM 840 C CA . GLY A 1 112 ? -9.215 8.788 8.046 1.00 81.31 112 GLY A CA 1
ATOM 841 C C . GLY A 1 112 ? -9.270 7.791 9.201 1.00 81.31 112 GLY A C 1
ATOM 842 O O . GLY A 1 112 ? -9.218 6.582 8.968 1.00 81.31 112 GLY A O 1
ATOM 843 N N . LEU A 1 113 ? -9.469 8.286 10.426 1.00 81.50 113 LEU A N 1
ATOM 844 C CA . LEU A 1 113 ? -9.593 7.458 11.626 1.00 81.50 113 LEU A CA 1
ATOM 845 C C . LEU A 1 113 ? -10.826 6.545 11.585 1.00 81.50 113 LEU A C 1
ATOM 847 O O . LEU A 1 113 ? -10.732 5.357 11.914 1.00 81.50 113 LEU A O 1
ATOM 851 N N . ALA A 1 114 ? -11.978 7.074 11.163 1.00 86.50 114 ALA A N 1
ATOM 852 C CA . ALA A 1 114 ? -13.206 6.294 11.047 1.00 86.50 114 ALA A CA 1
ATOM 853 C C . ALA A 1 114 ? -13.031 5.133 10.060 1.00 86.50 114 ALA A C 1
ATOM 855 O O . ALA A 1 114 ? -13.411 3.998 10.350 1.00 86.50 114 ALA A O 1
ATOM 856 N N . LEU A 1 115 ? -12.392 5.384 8.917 1.00 85.12 115 LEU A N 1
ATOM 857 C CA . LEU A 1 115 ? -12.138 4.350 7.925 1.00 85.12 115 LEU A CA 1
ATOM 858 C C . LEU A 1 115 ? -11.105 3.324 8.404 1.00 85.12 115 LEU A C 1
ATOM 860 O O . LEU A 1 115 ? -11.330 2.131 8.216 1.00 85.12 115 LEU A O 1
ATOM 864 N N . SER A 1 116 ? -10.028 3.739 9.078 1.00 83.19 116 SER A N 1
ATOM 865 C CA . SER A 1 116 ? -9.098 2.793 9.716 1.00 83.19 116 SER A CA 1
ATOM 866 C C . SER A 1 116 ? -9.816 1.889 10.720 1.00 83.19 116 SER A C 1
ATOM 868 O O . SER A 1 116 ? -9.632 0.677 10.684 1.00 83.19 116 SER A O 1
ATOM 870 N N . THR A 1 117 ? -10.728 2.444 11.523 1.00 84.50 117 THR A N 1
ATOM 871 C CA . THR A 1 117 ? -11.551 1.670 12.471 1.00 84.50 117 THR A CA 1
ATOM 872 C C . THR A 1 117 ? -12.429 0.631 11.763 1.00 84.50 117 THR A C 1
ATOM 874 O O . THR A 1 117 ? -12.533 -0.513 12.206 1.00 84.50 117 THR A O 1
ATOM 877 N N . VAL A 1 118 ? -13.049 0.997 10.637 1.00 88.19 118 VAL A N 1
ATOM 878 C CA . VAL A 1 118 ? -13.846 0.061 9.826 1.00 88.19 118 VAL A CA 1
ATOM 879 C C . VAL A 1 118 ? -12.966 -1.051 9.258 1.00 88.19 118 VAL A C 1
ATOM 881 O O . VAL A 1 118 ? -13.317 -2.226 9.372 1.00 88.19 118 VAL A O 1
ATOM 884 N N . LEU A 1 119 ? -11.803 -0.710 8.698 1.00 88.88 119 LEU A N 1
ATOM 885 C CA . LEU A 1 119 ? -10.843 -1.691 8.188 1.00 88.88 119 LEU A CA 1
ATOM 886 C C . LEU A 1 119 ? -10.334 -2.614 9.308 1.00 88.88 119 LEU A C 1
ATOM 888 O O . LEU A 1 119 ? -10.117 -3.805 9.069 1.00 88.88 119 LEU A O 1
ATOM 892 N N . ASP A 1 120 ? -10.231 -2.103 10.537 1.00 87.25 120 ASP A N 1
ATOM 893 C CA . ASP A 1 120 ? -9.876 -2.869 11.732 1.00 87.25 120 ASP A CA 1
ATOM 894 C C . ASP A 1 120 ? -10.866 -3.954 12.140 1.00 87.25 120 ASP A C 1
ATOM 896 O O . ASP A 1 120 ? -10.467 -4.960 12.735 1.00 87.25 120 ASP A O 1
ATOM 900 N N . SER A 1 121 ? -12.120 -3.838 11.708 1.00 89.25 121 SER A N 1
ATOM 901 C CA . SER A 1 121 ? -13.126 -4.879 11.917 1.00 89.25 121 SER A CA 1
ATOM 902 C C . SER A 1 121 ? -13.004 -6.079 10.963 1.00 89.25 121 SER A C 1
ATOM 904 O O . SER A 1 121 ? -13.548 -7.145 11.257 1.00 89.25 121 SER A O 1
ATOM 906 N N . LEU A 1 122 ? -12.279 -5.939 9.847 1.00 91.69 122 LEU A N 1
ATOM 907 C CA . LEU A 1 122 ? -12.149 -6.975 8.815 1.00 91.69 122 LEU A CA 1
ATOM 908 C C . LEU A 1 122 ? -11.078 -8.020 9.162 1.00 91.69 122 LEU A C 1
ATOM 910 O O . LEU A 1 122 ? -10.073 -7.723 9.820 1.00 91.69 122 LEU A O 1
ATOM 914 N N . ARG A 1 123 ? -11.236 -9.251 8.653 1.00 93.31 123 ARG A N 1
ATOM 915 C CA . ARG A 1 123 ? -10.152 -10.247 8.678 1.00 93.31 123 ARG A CA 1
ATOM 916 C C . ARG A 1 123 ? -8.981 -9.767 7.799 1.00 93.31 123 ARG A C 1
ATOM 918 O O . ARG A 1 123 ? -9.212 -9.037 6.837 1.00 93.31 123 ARG A O 1
ATOM 925 N N . PRO A 1 124 ? -7.723 -10.168 8.074 1.00 92.62 124 PRO A N 1
ATOM 926 C CA . PRO A 1 124 ? -6.562 -9.681 7.319 1.00 92.62 124 PRO A CA 1
ATOM 927 C C . PRO A 1 124 ? -6.667 -9.864 5.797 1.00 92.62 124 PRO A C 1
ATOM 929 O O . PRO A 1 124 ? -6.289 -8.981 5.032 1.00 92.62 124 PRO A O 1
ATOM 932 N N . ASP A 1 125 ? -7.199 -11.007 5.364 1.00 94.31 125 ASP A N 1
ATOM 933 C CA . ASP A 1 125 ? -7.458 -11.336 3.964 1.00 94.31 125 ASP A CA 1
ATOM 934 C C . ASP A 1 125 ? -8.557 -10.457 3.351 1.00 94.31 125 ASP A C 1
ATOM 936 O O . ASP A 1 125 ? -8.372 -9.929 2.256 1.00 94.31 125 ASP A O 1
ATOM 940 N N . GLU A 1 126 ? -9.656 -10.237 4.075 1.00 95.31 126 GLU A N 1
ATOM 941 C CA . GLU A 1 126 ? -10.751 -9.355 3.646 1.00 95.31 126 GLU A CA 1
ATOM 942 C C . GLU A 1 126 ? -10.290 -7.906 3.520 1.00 95.31 126 GLU A C 1
ATOM 944 O O . GLU A 1 126 ? -10.606 -7.243 2.536 1.00 95.31 126 GLU A O 1
ATOM 949 N N . ARG A 1 127 ? -9.502 -7.422 4.488 1.00 95.44 127 ARG A N 1
ATOM 950 C CA . ARG A 1 127 ? -8.962 -6.063 4.467 1.00 95.44 127 ARG A CA 1
ATOM 951 C C . ARG A 1 127 ? -8.064 -5.849 3.259 1.00 95.44 127 ARG A C 1
ATOM 953 O O . ARG A 1 127 ? -8.220 -4.854 2.561 1.00 95.44 127 ARG A O 1
ATOM 960 N N . LEU A 1 128 ? -7.132 -6.769 3.010 1.00 94.75 128 LEU A N 1
ATOM 961 C CA . LEU A 1 128 ? -6.241 -6.659 1.861 1.00 94.75 128 LEU A CA 1
ATOM 962 C C . LEU A 1 128 ? -7.037 -6.648 0.550 1.00 94.75 128 LEU A C 1
ATOM 964 O O . LEU A 1 128 ? -6.787 -5.793 -0.297 1.00 94.75 128 LEU A O 1
ATOM 968 N N . ALA A 1 129 ? -7.999 -7.563 0.400 1.00 94.75 129 ALA A N 1
ATOM 969 C CA . ALA A 1 129 ? -8.839 -7.633 -0.792 1.00 94.75 129 ALA A CA 1
ATOM 970 C C . ALA A 1 129 ? -9.637 -6.337 -1.004 1.00 94.75 129 ALA A C 1
ATOM 972 O O . ALA A 1 129 ? -9.571 -5.760 -2.086 1.00 94.75 129 ALA A O 1
ATOM 973 N N . PHE A 1 130 ? -10.310 -5.842 0.040 1.00 93.69 130 PHE A N 1
ATOM 974 C CA . PHE A 1 130 ? -11.077 -4.596 -0.008 1.00 93.69 130 PHE A CA 1
ATOM 975 C C . PHE A 1 130 ? -10.199 -3.396 -0.374 1.00 93.69 130 PHE A C 1
ATOM 977 O O . PHE A 1 130 ? -10.556 -2.597 -1.230 1.00 93.69 130 PHE A O 1
ATOM 984 N N . VAL A 1 131 ? -9.019 -3.259 0.236 1.00 92.81 131 VAL A N 1
ATOM 985 C CA . VAL A 1 131 ? -8.131 -2.130 -0.069 1.00 92.81 131 VAL A CA 1
ATOM 986 C C . VAL A 1 131 ? -7.656 -2.184 -1.517 1.00 92.81 131 VAL A C 1
ATOM 988 O O . VAL A 1 131 ? -7.723 -1.176 -2.217 1.00 92.81 131 VAL A O 1
ATOM 991 N N . LEU A 1 132 ? -7.192 -3.343 -1.985 1.00 93.50 132 LEU A N 1
ATOM 992 C CA . LEU A 1 132 ? -6.714 -3.475 -3.359 1.00 93.50 132 LEU A CA 1
ATOM 993 C C . LEU A 1 132 ? -7.827 -3.181 -4.374 1.00 93.50 132 LEU A C 1
ATOM 995 O O . LEU A 1 132 ? -7.598 -2.408 -5.303 1.00 93.50 132 LEU A O 1
ATOM 999 N N . HIS A 1 133 ? -9.020 -3.733 -4.165 1.00 92.19 133 HIS A N 1
ATOM 1000 C CA . HIS A 1 133 ? -10.140 -3.598 -5.089 1.00 92.19 133 HIS A CA 1
ATOM 1001 C C . HIS A 1 133 ? -10.838 -2.232 -4.985 1.00 92.19 133 HIS A C 1
ATOM 1003 O O . HIS A 1 133 ? -10.864 -1.472 -5.950 1.00 92.19 133 HIS A O 1
ATOM 1009 N N . ASP A 1 134 ? -11.366 -1.877 -3.814 1.00 87.81 134 ASP A N 1
ATOM 1010 C CA . ASP A 1 134 ? -12.271 -0.734 -3.649 1.00 87.81 134 ASP A CA 1
ATOM 1011 C C . ASP A 1 134 ? -11.540 0.606 -3.498 1.00 87.81 134 ASP A C 1
ATOM 1013 O O . ASP A 1 134 ? -12.081 1.650 -3.862 1.00 87.81 134 ASP A O 1
ATOM 1017 N N . VAL A 1 135 ? -10.306 0.605 -2.980 1.00 82.75 135 VAL A N 1
ATOM 1018 C CA . VAL A 1 135 ? -9.531 1.845 -2.776 1.00 82.75 135 VAL A CA 1
ATOM 1019 C C . VAL A 1 135 ? -8.557 2.099 -3.924 1.00 82.75 135 VAL A C 1
ATOM 1021 O O . VAL A 1 135 ? -8.319 3.252 -4.280 1.00 82.75 135 VAL A O 1
ATOM 1024 N N . PHE A 1 136 ? -7.997 1.041 -4.516 1.00 86.00 136 PHE A N 1
ATOM 1025 C CA . PHE A 1 136 ? -6.951 1.155 -5.537 1.00 86.00 136 PHE A CA 1
ATOM 1026 C C . PHE A 1 136 ? -7.329 0.599 -6.913 1.00 86.00 136 PHE A C 1
ATOM 1028 O O . PHE A 1 136 ? -6.486 0.645 -7.812 1.00 86.00 136 PHE A O 1
ATOM 1035 N N . ALA A 1 137 ? -8.569 0.130 -7.102 1.00 89.69 137 ALA A N 1
ATOM 1036 C CA . ALA A 1 137 ? -9.083 -0.370 -8.380 1.00 89.69 137 ALA A CA 1
ATOM 1037 C C . ALA A 1 137 ? -8.196 -1.460 -9.013 1.00 89.69 137 ALA A C 1
ATOM 1039 O O . ALA A 1 137 ? -8.058 -1.539 -10.237 1.00 89.69 137 ALA A O 1
ATOM 1040 N N . VAL A 1 138 ? -7.561 -2.286 -8.178 1.00 82.88 138 VAL A N 1
ATOM 1041 C CA . VAL A 1 138 ? -6.856 -3.484 -8.635 1.00 82.88 138 VAL A CA 1
ATOM 1042 C C . VAL A 1 138 ? -7.912 -4.556 -8.938 1.00 82.88 138 VAL A C 1
ATOM 1044 O O . VAL A 1 138 ? -8.723 -4.842 -8.057 1.00 82.88 138 VAL A O 1
ATOM 1047 N N . PRO A 1 139 ? -7.937 -5.107 -10.165 1.00 66.38 139 PRO A N 1
ATOM 1048 C CA . PRO A 1 139 ? -8.929 -6.098 -10.579 1.00 66.38 139 PRO A CA 1
ATOM 1049 C C . PRO A 1 139 ? -8.742 -7.469 -9.918 1.00 66.38 139 PRO A C 1
ATOM 1051 O O . PRO A 1 139 ? -7.605 -7.789 -9.494 1.00 66.38 139 PRO A O 1
#

Secondary structure (DSSP, 8-state):
----PPPPHHHHHHHHHHHHHHHHHHHHHS-HHHHHHHHHHHHHHHTTS-GGG-S-HHHHHHHHHHHHHHHHHHHHHHSPPPP----PPP-----SSPPPHHHHHHHHHHHHHHHHHHHHTS-HHHHHHHIIIIIT---

Mean predicted aligned error: 9.63 Å

Solvent-accessible surface area (backbone atoms only — not comparable to full-atom values): 8410 Å² total; per-residue (Å²): 134,85,76,78,69,80,73,55,68,68,57,55,60,46,60,77,42,43,68,62,50,32,53,52,33,24,71,63,65,74,31,67,68,62,9,52,52,34,47,49,52,39,49,61,52,50,77,74,47,71,62,91,75,46,94,52,56,70,63,50,49,52,52,47,34,51,50,47,46,41,52,51,50,55,51,45,71,77,50,79,76,80,82,82,72,92,79,76,80,84,88,80,88,83,86,88,68,84,76,50,75,67,52,50,50,54,48,50,54,53,53,50,52,52,49,48,54,57,50,66,74,44,54,58,68,54,31,47,52,46,46,41,36,78,73,63,68,46,132

Radius of gyration: 18.76 Å; Cα contacts (8 Å, |Δi|>4): 77; chains: 1; bounding box: 56×42×43 Å

pLDDT: mean 83.31, std 16.06, range [37.22, 98.38]

Sequence (139 aa):
MSGAHPADPIAEAFEAHRARLTAVAYRVLGSHADADDAVQEAWLRLSRQDADAIDNLGGWLTTVVGRISLDLLRSGRTRPTVPLDHQLPELTVTLDDGPTPEELVALGDSVGLALSTVLDSLRPDERLAFVLHDVFAVP

Foldseek 3Di:
DDPPDPPDPLVVVLVVCLVVQLVLLCQLQVDSVLSNVLSVVLVVVSVPDPVVPPPDPNVVSLVSSLVSSLVVLVVCVVPPDDDDDPPQDDDDDDDDDPDDPVRVVVVVVNVSVVSSVVLVVDRSVRSSVCSCCVVVVND

Nearest PDB structures (foldseek):
  6jcy-assembly1_F  TM=4.201E-01  e=2.439E-02  Mycobacterium tuberculosis H37Rv
  6tye-assembly1_F  TM=5.175E-01  e=1.707E-01  Mycobacterium tuberculosis
  8i23-assembly1_F  TM=4.932E-01  e=1.195E+00  Acetivibrio thermocellus DSM 1313